Protein AF-A0A7C3J5U9-F1 (afdb_monomer_lite)

Structure (mmCIF, N/CA/C/O backbone):
data_AF-A0A7C3J5U9-F1
#
_entry.id   AF-A0A7C3J5U9-F1
#
loop_
_atom_site.group_PDB
_atom_site.id
_atom_site.type_symbol
_atom_site.label_atom_id
_atom_site.label_alt_id
_atom_site.label_comp_id
_atom_site.label_asym_id
_atom_site.label_entity_id
_atom_site.label_seq_id
_atom_site.pdbx_PDB_ins_code
_atom_site.Cartn_x
_atom_site.Cartn_y
_atom_site.Cartn_z
_atom_site.occupancy
_atom_site.B_iso_or_equiv
_atom_site.auth_seq_id
_atom_site.auth_comp_id
_atom_site.auth_asym_id
_atom_site.auth_atom_id
_atom_site.pdbx_PDB_model_num
ATOM 1 N N . MET A 1 1 ? 39.723 -4.555 -56.588 1.00 48.34 1 MET A N 1
ATOM 2 C CA . MET A 1 1 ? 38.738 -5.382 -55.842 1.00 48.34 1 MET A CA 1
ATOM 3 C C . MET A 1 1 ? 38.500 -4.896 -54.391 1.00 48.34 1 MET A C 1
ATOM 5 O O . MET A 1 1 ? 38.161 -5.701 -53.535 1.00 48.34 1 MET A O 1
ATOM 9 N N . LEU A 1 2 ? 38.618 -3.589 -54.085 1.00 52.91 2 LEU A N 1
ATOM 10 C CA . LEU A 1 2 ? 38.598 -3.082 -52.692 1.00 52.91 2 LEU A CA 1
ATOM 11 C C . LEU A 1 2 ? 37.276 -2.413 -52.248 1.00 52.91 2 LEU A C 1
ATOM 13 O O . LEU A 1 2 ? 37.043 -2.251 -51.057 1.00 52.91 2 LEU A O 1
ATOM 17 N N . ARG A 1 3 ? 36.347 -2.122 -53.170 1.00 54.50 3 ARG A N 1
ATOM 18 C CA . ARG A 1 3 ? 35.13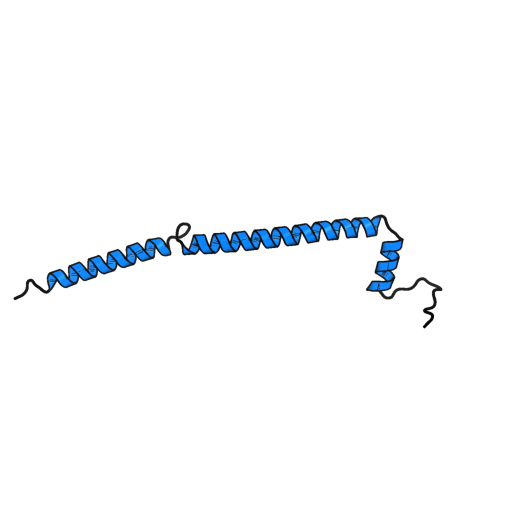2 -1.328 -52.881 1.00 54.50 3 ARG A CA 1
ATOM 19 C C . ARG A 1 3 ? 34.038 -2.056 -52.077 1.00 54.50 3 ARG A C 1
ATOM 21 O O . ARG A 1 3 ? 33.145 -1.425 -51.533 1.00 54.50 3 ARG A O 1
ATOM 28 N N . ARG A 1 4 ? 34.078 -3.394 -51.978 1.00 54.91 4 ARG A N 1
ATOM 29 C CA . ARG A 1 4 ? 33.043 -4.193 -51.278 1.00 54.91 4 ARG A CA 1
ATOM 30 C C . ARG A 1 4 ? 33.205 -4.245 -49.751 1.00 54.91 4 ARG A C 1
ATOM 32 O O . ARG A 1 4 ? 32.262 -4.647 -49.073 1.00 54.91 4 ARG A O 1
ATOM 39 N N . ARG A 1 5 ? 34.380 -3.899 -49.203 1.00 53.75 5 ARG A N 1
ATOM 40 C CA . ARG A 1 5 ? 34.648 -3.981 -47.751 1.00 53.75 5 ARG A CA 1
ATOM 41 C C . ARG A 1 5 ? 34.051 -2.805 -46.970 1.00 53.75 5 ARG A C 1
ATOM 43 O O . ARG A 1 5 ? 33.574 -3.023 -45.862 1.00 53.75 5 ARG A O 1
ATOM 50 N N . GLU A 1 6 ? 34.006 -1.610 -47.557 1.00 57.59 6 GLU A N 1
ATOM 51 C CA . GLU A 1 6 ? 33.546 -0.383 -46.882 1.00 57.59 6 GLU A CA 1
ATOM 52 C C . GLU A 1 6 ? 32.047 -0.415 -46.534 1.00 57.59 6 GLU A C 1
ATOM 54 O O . GLU A 1 6 ? 31.665 -0.106 -45.405 1.00 57.59 6 GLU A O 1
ATOM 59 N N . ASN A 1 7 ? 31.200 -0.924 -47.436 1.00 62.09 7 ASN A N 1
ATOM 60 C CA . ASN A 1 7 ? 29.747 -0.996 -47.219 1.00 62.09 7 ASN A CA 1
ATOM 61 C C . ASN A 1 7 ? 29.344 -1.892 -46.038 1.00 62.09 7 ASN A C 1
ATOM 63 O O . ASN A 1 7 ? 28.337 -1.638 -45.378 1.00 62.09 7 ASN A O 1
ATOM 67 N N . LYS A 1 8 ? 30.127 -2.939 -45.739 1.00 68.94 8 LYS A N 1
ATOM 68 C CA . LYS A 1 8 ? 29.833 -3.837 -44.611 1.00 68.94 8 LYS A CA 1
ATOM 69 C C . LYS A 1 8 ? 30.050 -3.149 -43.265 1.00 68.94 8 LYS A C 1
ATOM 71 O O . LYS A 1 8 ? 29.322 -3.443 -42.322 1.00 68.94 8 LYS A O 1
ATOM 76 N N . ASN A 1 9 ? 31.017 -2.238 -43.173 1.00 78.44 9 ASN A N 1
ATOM 77 C CA . ASN A 1 9 ? 31.268 -1.484 -41.947 1.00 78.44 9 ASN A CA 1
ATOM 78 C C . ASN A 1 9 ? 30.199 -0.410 -41.744 1.00 78.44 9 ASN A C 1
ATOM 80 O O . ASN A 1 9 ? 29.698 -0.270 -40.634 1.00 78.44 9 ASN A O 1
ATOM 84 N N . PHE A 1 10 ? 29.769 0.259 -42.817 1.00 85.06 10 PHE A N 1
ATOM 85 C CA . PHE A 1 10 ? 28.666 1.218 -42.752 1.00 85.06 10 PHE A CA 1
ATOM 86 C C . PHE A 1 10 ? 27.357 0.560 -42.299 1.00 85.06 10 PHE A C 1
ATOM 88 O O . PHE A 1 10 ? 26.703 1.051 -41.384 1.00 85.06 10 PHE A O 1
ATOM 95 N N . PHE A 1 11 ? 27.016 -0.605 -42.861 1.00 88.50 11 PHE A N 1
ATOM 96 C CA . PHE A 1 11 ? 25.816 -1.340 -42.454 1.00 88.50 11 PHE A CA 1
ATOM 97 C C . PHE A 1 11 ? 25.890 -1.820 -40.999 1.00 88.50 11 PHE A C 1
ATOM 99 O O . PHE A 1 11 ? 24.901 -1.745 -40.277 1.00 88.50 11 PHE A O 1
ATOM 106 N N . LYS A 1 12 ? 27.067 -2.261 -40.534 1.00 89.38 12 LYS A N 1
ATOM 107 C CA . LYS A 1 12 ? 27.280 -2.624 -39.124 1.00 89.38 12 LYS A CA 1
ATOM 108 C C . LYS A 1 12 ? 27.118 -1.431 -38.184 1.00 89.38 12 LYS A C 1
ATOM 110 O O . LYS A 1 12 ? 26.493 -1.582 -37.142 1.00 89.38 12 LYS A O 1
ATOM 115 N N . ILE A 1 13 ? 27.655 -0.266 -38.547 1.00 91.00 13 ILE A N 1
ATOM 116 C CA . ILE A 1 13 ? 27.526 0.962 -37.751 1.00 91.00 13 ILE A CA 1
ATOM 117 C C . ILE A 1 13 ? 26.063 1.409 -37.713 1.00 91.00 13 ILE A C 1
ATOM 119 O O . ILE A 1 13 ? 25.534 1.676 -36.639 1.00 91.00 13 ILE A O 1
ATOM 123 N N . PHE A 1 14 ? 25.384 1.409 -38.861 1.00 92.81 14 PHE A N 1
ATOM 124 C CA . PHE A 1 14 ? 23.962 1.731 -38.941 1.00 92.81 14 PHE A CA 1
ATOM 125 C C . PHE A 1 14 ? 23.115 0.778 -38.088 1.00 92.81 14 PHE A C 1
ATOM 127 O O . PHE A 1 14 ? 22.280 1.220 -37.304 1.00 92.81 14 PHE A O 1
A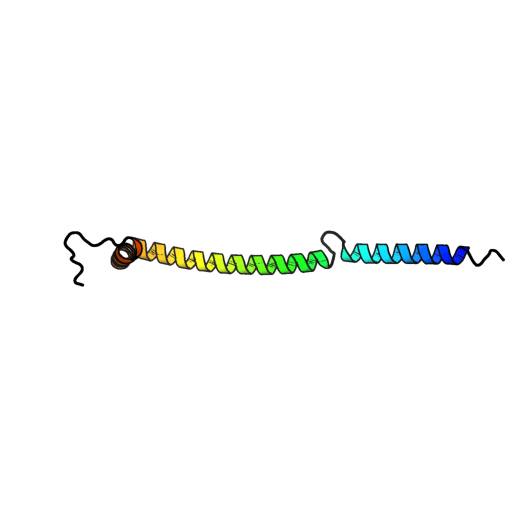TOM 134 N N . PHE A 1 15 ? 23.383 -0.527 -38.173 1.00 93.81 15 PHE A N 1
ATOM 135 C CA . PHE A 1 15 ? 22.710 -1.530 -37.354 1.00 93.81 15 PHE A CA 1
ATOM 136 C C . PHE A 1 15 ? 22.984 -1.333 -35.856 1.00 93.81 15 PHE A C 1
ATOM 138 O O . PHE A 1 15 ? 22.065 -1.418 -35.048 1.00 93.81 15 PHE A O 1
ATOM 145 N N . MET A 1 16 ? 24.221 -1.007 -35.474 1.00 93.56 16 MET A N 1
ATOM 146 C CA . MET A 1 16 ? 24.576 -0.721 -34.082 1.00 93.56 16 MET A CA 1
ATOM 147 C C . MET A 1 16 ? 23.822 0.506 -33.547 1.00 93.56 16 MET A C 1
ATOM 149 O O . MET A 1 16 ? 23.251 0.439 -32.461 1.00 93.56 16 MET A O 1
ATOM 153 N N . ILE A 1 17 ? 23.754 1.597 -34.316 1.00 93.00 17 ILE A N 1
ATOM 154 C CA . ILE A 1 17 ? 23.001 2.807 -33.943 1.00 93.00 17 ILE A CA 1
ATOM 155 C C . ILE A 1 17 ? 21.506 2.498 -33.820 1.00 93.00 17 ILE A C 1
ATOM 157 O O . ILE A 1 17 ? 20.864 2.935 -32.867 1.00 93.00 17 ILE A O 1
ATOM 161 N N . PHE A 1 18 ? 20.959 1.704 -34.741 1.00 93.62 18 PHE A N 1
ATOM 162 C CA . PHE A 1 18 ? 19.561 1.283 -34.700 1.00 93.62 18 PHE A CA 1
ATOM 163 C C . PHE A 1 18 ? 19.236 0.484 -33.429 1.00 93.62 18 PHE A C 1
ATOM 165 O O . PHE A 1 18 ? 18.251 0.771 -32.748 1.00 93.62 18 PHE A O 1
ATOM 172 N N . VAL A 1 19 ? 20.098 -0.466 -33.054 1.00 92.69 19 VAL A N 1
ATOM 173 C CA . VAL A 1 19 ? 19.939 -1.254 -31.821 1.00 92.69 19 VAL A CA 1
ATOM 174 C C . VAL A 1 19 ? 20.051 -0.372 -30.575 1.00 92.69 19 VAL A C 1
ATOM 176 O O . VAL A 1 19 ? 19.240 -0.511 -29.661 1.00 92.69 19 VAL A O 1
ATOM 179 N N . ILE A 1 20 ? 21.001 0.567 -30.534 1.00 91.06 20 ILE A N 1
ATOM 180 C CA . ILE A 1 20 ? 21.146 1.509 -29.412 1.00 91.06 20 ILE A CA 1
ATOM 181 C C . ILE A 1 20 ? 19.912 2.411 -29.293 1.00 91.06 20 ILE A C 1
ATOM 183 O O . ILE A 1 20 ? 19.422 2.636 -28.188 1.00 91.06 20 ILE A O 1
ATOM 187 N N . SER A 1 21 ? 19.374 2.888 -30.417 1.00 87.56 21 SER A N 1
ATOM 188 C CA . SER A 1 21 ? 18.153 3.695 -30.435 1.00 87.56 21 SER A CA 1
ATOM 189 C C . SER A 1 21 ? 16.956 2.907 -2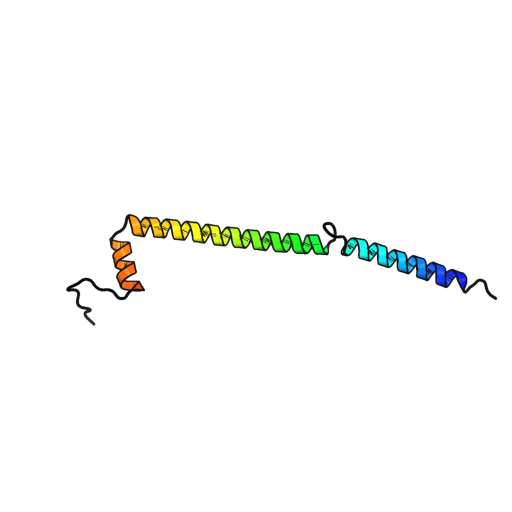9.895 1.00 87.56 21 SER A C 1
ATOM 191 O O . SER A 1 21 ? 16.251 3.401 -29.014 1.00 87.56 21 SER A O 1
ATOM 193 N N . LEU A 1 22 ? 16.784 1.649 -30.310 1.00 86.19 22 LEU A N 1
ATOM 194 C CA . LEU A 1 22 ? 15.751 0.771 -29.754 1.00 86.19 22 LEU A CA 1
ATOM 195 C C . LEU A 1 22 ? 15.930 0.562 -28.248 1.00 86.19 22 LEU A C 1
ATOM 197 O O . LEU A 1 22 ? 14.983 0.758 -27.490 1.00 86.19 22 LEU A O 1
ATOM 201 N N . LEU A 1 23 ? 17.140 0.226 -27.796 1.00 86.00 23 LEU A N 1
ATOM 202 C CA . LEU A 1 23 ? 17.433 0.054 -26.370 1.00 86.00 23 LEU A CA 1
ATOM 203 C C . LEU A 1 23 ? 17.128 1.326 -25.572 1.00 86.00 23 LEU A C 1
ATOM 205 O O . LEU A 1 23 ? 16.560 1.239 -24.484 1.00 86.00 23 LEU A O 1
ATOM 209 N N . SER A 1 24 ? 17.426 2.504 -26.123 1.00 81.88 24 SER A N 1
ATOM 210 C CA . SER A 1 24 ? 17.123 3.770 -25.457 1.00 81.88 24 SER A CA 1
ATOM 211 C C . SER A 1 24 ? 15.623 3.954 -25.202 1.00 81.88 24 SER A C 1
ATOM 213 O O . SER A 1 24 ? 15.264 4.391 -24.115 1.00 81.88 24 SER A O 1
ATOM 215 N N . LEU A 1 25 ? 14.743 3.519 -26.115 1.00 79.19 25 LEU A N 1
ATOM 216 C CA . LEU A 1 25 ? 13.285 3.587 -25.935 1.00 79.19 25 LEU A CA 1
ATOM 217 C C . LEU A 1 25 ? 12.773 2.636 -24.841 1.00 79.19 25 LEU A C 1
ATOM 219 O O . LEU A 1 25 ? 11.857 2.979 -24.093 1.00 79.19 25 LEU A O 1
ATOM 223 N N . PHE A 1 26 ? 13.358 1.443 -24.716 1.00 77.88 26 PHE A N 1
ATOM 224 C CA . PHE A 1 26 ? 12.955 0.478 -23.685 1.00 77.88 26 PHE A CA 1
ATOM 225 C C . PHE A 1 26 ? 13.464 0.855 -22.290 1.00 77.88 26 PHE A C 1
ATOM 227 O O . PHE A 1 26 ? 12.732 0.692 -21.309 1.00 77.88 26 PHE A O 1
ATOM 234 N N . PHE A 1 27 ? 14.692 1.373 -22.205 1.00 78.12 27 PHE A N 1
ATOM 235 C CA . PHE A 1 27 ? 15.394 1.629 -20.945 1.00 78.12 27 PHE A CA 1
ATOM 236 C C . PHE A 1 27 ? 15.418 3.106 -20.528 1.00 78.12 27 PHE A C 1
ATOM 238 O O . PHE A 1 27 ? 16.089 3.444 -19.553 1.00 78.12 27 PHE A O 1
ATOM 245 N N . GLN A 1 28 ? 14.680 3.990 -21.212 1.00 80.50 28 GLN A N 1
ATOM 246 C CA . GLN A 1 28 ? 14.639 5.402 -20.842 1.00 80.50 28 GLN A CA 1
ATOM 247 C C . GLN A 1 28 ? 14.119 5.568 -19.403 1.00 80.50 28 GLN A C 1
ATOM 249 O O . GLN A 1 28 ? 12.987 5.166 -19.100 1.00 80.50 28 GLN A O 1
ATOM 254 N N . PRO A 1 29 ? 14.895 6.190 -18.501 1.00 66.31 29 PRO A N 1
ATOM 255 C CA . PRO A 1 29 ? 14.433 6.435 -17.146 1.00 66.31 29 PRO A CA 1
ATOM 256 C C . PRO A 1 29 ? 13.184 7.325 -17.187 1.00 66.31 29 PRO A C 1
ATOM 258 O O . PRO A 1 29 ? 13.174 8.364 -17.843 1.00 66.31 29 PRO A O 1
ATOM 261 N N . LYS A 1 30 ? 12.127 6.905 -16.478 1.00 69.25 30 LYS A N 1
ATOM 262 C CA . LYS A 1 30 ? 10.815 7.578 -16.342 1.00 69.25 30 LYS A CA 1
ATOM 263 C C . LYS A 1 30 ? 9.873 7.549 -17.555 1.00 69.25 30 LYS A C 1
ATOM 265 O O . LYS A 1 30 ? 8.718 7.931 -17.401 1.00 69.25 30 LYS A O 1
ATOM 270 N N . MET A 1 31 ? 10.318 7.097 -18.726 1.00 72.88 31 MET A N 1
ATOM 271 C CA . MET A 1 31 ? 9.487 7.073 -19.946 1.00 72.88 31 MET A CA 1
ATOM 272 C C . MET A 1 31 ? 9.480 5.720 -20.665 1.00 72.88 31 MET A C 1
ATOM 274 O O . MET A 1 31 ? 8.611 5.477 -21.497 1.00 72.88 31 MET A O 1
ATOM 278 N N . GLY A 1 32 ? 10.408 4.822 -20.328 1.00 79.50 32 GLY A N 1
ATOM 279 C CA . GLY A 1 32 ? 10.485 3.500 -20.930 1.00 79.50 32 GLY A CA 1
ATOM 280 C C . GLY A 1 32 ? 9.307 2.599 -20.556 1.00 79.50 32 GLY A C 1
ATOM 281 O O . GLY A 1 32 ? 8.705 2.709 -19.484 1.00 79.50 32 GLY A O 1
ATOM 282 N N . ILE A 1 33 ? 9.021 1.638 -21.432 1.00 80.75 33 ILE A N 1
ATOM 283 C CA . ILE A 1 33 ? 7.935 0.657 -21.274 1.00 80.75 33 ILE A CA 1
ATOM 284 C C . ILE A 1 33 ? 8.074 -0.130 -19.962 1.00 80.75 33 ILE A C 1
ATOM 286 O O . ILE A 1 33 ? 7.083 -0.374 -19.273 1.00 80.75 33 ILE A O 1
ATOM 290 N N . VAL A 1 34 ? 9.307 -0.471 -19.576 1.00 82.50 34 VAL A N 1
ATOM 291 C CA . VAL A 1 34 ? 9.600 -1.179 -18.319 1.00 82.50 34 VAL A CA 1
ATOM 292 C C . VAL A 1 34 ? 9.178 -0.348 -17.106 1.00 82.50 34 VAL A C 1
ATOM 294 O O . VAL A 1 34 ? 8.570 -0.873 -16.172 1.00 82.50 34 VAL A O 1
ATOM 297 N N . TYR A 1 35 ? 9.447 0.960 -17.131 1.00 86.12 35 TYR A N 1
ATOM 298 C CA . TYR A 1 35 ? 9.042 1.866 -16.060 1.00 86.12 35 TYR A CA 1
ATOM 299 C C . TYR A 1 35 ? 7.518 1.964 -15.963 1.00 86.12 35 TYR A C 1
ATOM 301 O O . TYR A 1 35 ? 6.978 1.878 -14.865 1.00 86.12 35 TYR A O 1
ATOM 309 N N . LEU A 1 36 ? 6.819 2.069 -17.096 1.00 86.50 36 LEU A N 1
ATOM 310 C CA . LEU A 1 36 ? 5.355 2.129 -17.118 1.00 86.50 36 LEU A CA 1
ATOM 311 C C . LEU A 1 36 ? 4.707 0.843 -16.591 1.00 86.50 36 LEU A C 1
ATOM 313 O O . LEU A 1 36 ? 3.737 0.915 -15.838 1.00 86.50 36 LEU A O 1
ATOM 317 N N . MET A 1 37 ? 5.241 -0.330 -16.947 1.00 87.31 37 MET A N 1
ATOM 318 C CA . MET A 1 37 ? 4.751 -1.601 -16.400 1.00 87.31 37 MET A CA 1
ATOM 319 C C . MET A 1 37 ? 4.961 -1.676 -14.889 1.00 87.31 37 MET A C 1
ATOM 321 O O . MET A 1 37 ? 4.032 -2.031 -14.164 1.00 87.31 37 MET A O 1
ATOM 325 N N . LYS A 1 38 ? 6.153 -1.297 -14.411 1.00 90.19 38 LYS A N 1
ATOM 326 C CA . LYS A 1 38 ? 6.444 -1.254 -12.977 1.00 90.19 38 LYS A CA 1
ATOM 327 C C . LYS A 1 38 ? 5.519 -0.275 -12.252 1.00 90.19 38 LYS A C 1
ATOM 329 O O . LYS A 1 38 ? 4.898 -0.659 -11.272 1.00 90.19 38 LYS A O 1
ATOM 334 N N . ALA A 1 39 ? 5.353 0.937 -12.777 1.00 89.75 39 ALA A N 1
ATOM 335 C CA . ALA A 1 39 ? 4.484 1.952 -12.190 1.00 89.75 39 ALA A CA 1
ATOM 336 C C . ALA A 1 39 ? 3.027 1.475 -12.082 1.00 89.75 39 ALA A C 1
ATOM 338 O O . ALA A 1 39 ? 2.407 1.655 -11.039 1.00 89.75 39 ALA A O 1
ATOM 339 N N . LYS A 1 40 ? 2.494 0.799 -13.111 1.00 92.50 40 LYS A N 1
ATOM 340 C CA . LYS A 1 40 ? 1.149 0.199 -13.053 1.00 92.50 40 LYS A CA 1
ATOM 341 C C . LYS A 1 40 ? 1.038 -0.914 -12.011 1.00 92.50 40 LYS A C 1
ATOM 343 O O . LYS A 1 40 ? -0.001 -1.056 -11.367 1.00 92.50 40 LYS A O 1
ATOM 348 N N . PHE A 1 41 ? 2.077 -1.732 -11.870 1.00 94.44 41 PHE A N 1
ATOM 349 C CA . PHE A 1 41 ? 2.102 -2.789 -10.864 1.00 94.44 41 PHE A CA 1
ATOM 350 C C . PHE A 1 41 ? 2.143 -2.205 -9.446 1.00 94.44 41 PHE A C 1
ATOM 352 O O . PHE A 1 41 ? 1.339 -2.594 -8.597 1.00 94.44 41 PHE A O 1
ATOM 359 N N . ASP A 1 42 ? 3.011 -1.219 -9.226 1.00 94.81 42 ASP A N 1
ATOM 360 C CA . ASP A 1 42 ? 3.138 -0.501 -7.960 1.00 94.81 42 ASP A CA 1
ATOM 361 C C . ASP A 1 42 ? 1.825 0.216 -7.602 1.00 94.81 42 ASP A C 1
ATOM 363 O O . ASP A 1 42 ? 1.354 0.107 -6.472 1.00 94.81 42 ASP A O 1
ATOM 367 N N . GLU A 1 43 ? 1.163 0.857 -8.571 1.00 95.88 43 GLU A N 1
ATOM 368 C CA . GLU A 1 43 ? -0.156 1.472 -8.382 1.00 95.88 43 GLU A CA 1
ATOM 369 C C . GLU A 1 43 ? -1.197 0.450 -7.904 1.00 95.88 43 GLU A C 1
ATOM 371 O O . GLU A 1 43 ? -1.914 0.693 -6.930 1.00 95.88 43 GLU A O 1
ATOM 376 N N . LYS A 1 44 ? -1.269 -0.718 -8.552 1.00 95.50 44 LYS A N 1
ATOM 377 C CA . LYS A 1 44 ? -2.218 -1.774 -8.175 1.00 95.50 44 LYS A CA 1
ATOM 378 C C . LYS A 1 44 ? -1.959 -2.289 -6.757 1.00 95.50 44 LYS A C 1
ATOM 380 O O . LYS A 1 44 ? -2.915 -2.501 -6.006 1.00 95.50 44 LYS A O 1
ATOM 385 N N . ASN A 1 45 ? -0.694 -2.468 -6.383 1.00 96.31 45 ASN A N 1
ATOM 386 C CA . ASN A 1 45 ? -0.317 -2.906 -5.040 1.00 96.31 45 ASN A CA 1
ATOM 387 C C . ASN A 1 45 ? -0.678 -1.854 -3.989 1.00 96.31 45 ASN A C 1
ATOM 389 O O . ASN A 1 45 ? -1.325 -2.185 -2.997 1.00 96.31 45 ASN A O 1
ATOM 393 N N . LEU A 1 46 ? -0.372 -0.582 -4.249 1.00 96.44 46 LEU A N 1
ATOM 394 C CA . LEU A 1 46 ? -0.738 0.524 -3.363 1.00 96.44 46 LEU A CA 1
ATOM 395 C C . LEU A 1 46 ? -2.256 0.625 -3.179 1.00 96.44 46 LEU A C 1
ATOM 397 O O . LEU A 1 46 ? -2.740 0.810 -2.063 1.00 96.44 46 LEU A O 1
ATOM 401 N N . GLN A 1 47 ? -3.040 0.452 -4.246 1.00 96.44 47 GLN A N 1
ATOM 402 C CA . GLN A 1 47 ? -4.500 0.433 -4.142 1.00 96.44 47 GLN A CA 1
ATOM 403 C C . GLN A 1 47 ? -5.012 -0.737 -3.293 1.00 96.44 47 GLN A C 1
ATOM 405 O O . GLN A 1 47 ? -5.978 -0.577 -2.540 1.00 96.44 47 GLN A O 1
ATOM 410 N N . TYR A 1 48 ? -4.388 -1.909 -3.407 1.00 96.50 48 TYR A N 1
ATOM 411 C CA . TYR A 1 48 ? -4.723 -3.063 -2.580 1.00 96.50 48 TYR A CA 1
ATOM 412 C C . TYR A 1 48 ? -4.407 -2.806 -1.101 1.00 96.50 48 TYR A C 1
ATOM 414 O O . TYR A 1 48 ? -5.276 -2.996 -0.246 1.00 96.50 48 TYR A O 1
ATOM 422 N N . GLU A 1 49 ? -3.214 -2.297 -0.798 1.00 96.31 49 GLU A N 1
ATOM 423 C CA . GLU A 1 49 ? -2.804 -1.959 0.568 1.00 96.31 49 GLU A CA 1
ATOM 424 C C . GLU A 1 49 ? -3.691 -0.875 1.184 1.00 96.31 49 GLU A C 1
ATOM 426 O O . GLU A 1 49 ? -4.119 -1.003 2.334 1.00 96.31 49 GLU A O 1
ATOM 431 N N . LEU A 1 50 ? -4.064 0.148 0.410 1.00 96.94 50 LEU A N 1
ATOM 432 C CA . LEU A 1 50 ? -5.004 1.179 0.848 1.00 96.94 50 LEU A CA 1
ATOM 433 C C . LEU A 1 50 ? -6.372 0.592 1.201 1.00 96.94 50 LEU A C 1
ATOM 435 O O . LEU A 1 50 ? -6.951 0.961 2.224 1.00 96.94 50 LEU A O 1
ATOM 439 N N . LYS A 1 51 ? -6.905 -0.317 0.376 1.00 96.94 51 LYS A N 1
ATOM 440 C CA . LYS A 1 51 ? -8.183 -0.987 0.665 1.00 96.94 51 LYS A CA 1
ATOM 441 C C . LYS A 1 51 ? -8.087 -1.830 1.932 1.00 96.94 51 LYS A C 1
ATOM 443 O O . LYS A 1 51 ? -8.950 -1.696 2.799 1.00 96.94 51 LYS A O 1
ATOM 448 N N . LYS A 1 52 ? -7.029 -2.634 2.067 1.00 97.00 52 LYS A N 1
ATOM 449 C CA . LYS A 1 52 ? -6.780 -3.456 3.258 1.00 97.00 52 LYS A CA 1
ATOM 450 C C . LYS A 1 52 ? -6.719 -2.592 4.520 1.00 97.00 52 LYS A C 1
ATOM 452 O O . LYS A 1 52 ? -7.481 -2.816 5.456 1.00 97.00 52 LYS A O 1
ATOM 457 N N . THR A 1 53 ? -5.910 -1.538 4.488 1.00 96.19 53 THR A N 1
ATOM 458 C CA . THR A 1 53 ? -5.724 -0.612 5.614 1.00 96.19 53 THR A CA 1
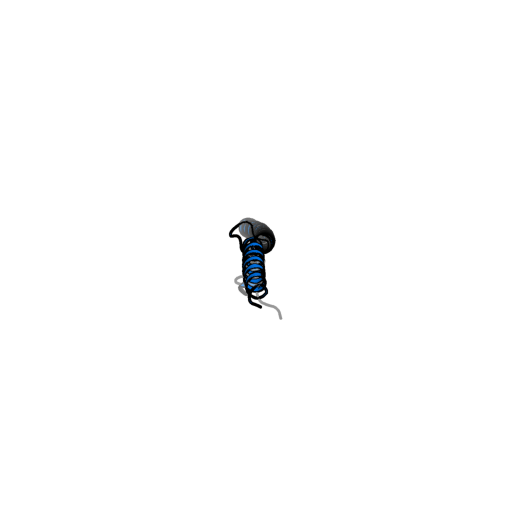ATOM 459 C C . THR A 1 53 ? -7.026 0.096 5.989 1.00 96.19 53 THR A C 1
ATOM 461 O O . THR A 1 53 ? -7.338 0.251 7.168 1.00 96.19 53 THR A O 1
ATOM 464 N N . LYS A 1 54 ? -7.838 0.503 5.003 1.00 96.56 54 LYS A N 1
ATOM 465 C CA . LYS A 1 54 ? -9.157 1.106 5.255 1.00 96.56 54 LYS A CA 1
ATOM 466 C C . LYS A 1 54 ? -10.101 0.141 5.967 1.00 96.56 54 LYS A C 1
ATOM 468 O O . LYS A 1 54 ? -10.760 0.544 6.924 1.00 96.56 54 LYS A O 1
ATOM 473 N N . VAL A 1 55 ? -10.159 -1.114 5.523 1.00 96.94 55 VAL A N 1
ATOM 474 C CA . VAL A 1 55 ? -10.994 -2.143 6.159 1.00 96.94 55 VAL A CA 1
ATOM 475 C C . VAL A 1 55 ? -10.533 -2.396 7.593 1.00 96.94 55 VAL A C 1
ATOM 477 O O . VAL A 1 55 ? -11.356 -2.369 8.508 1.00 96.94 55 VAL A O 1
ATOM 480 N N . GLU A 1 56 ? -9.228 -2.555 7.814 1.00 96.50 56 GLU A N 1
ATOM 481 C CA . GLU A 1 56 ? -8.659 -2.719 9.156 1.00 96.50 56 GLU A CA 1
ATOM 482 C C . GLU A 1 56 ? -8.995 -1.528 10.059 1.00 96.50 56 GLU A C 1
ATOM 484 O O . GLU A 1 56 ? -9.422 -1.716 11.198 1.00 96.50 56 GLU A O 1
ATOM 489 N N . ASN A 1 57 ? -8.904 -0.299 9.544 1.00 97.06 57 ASN A N 1
ATOM 490 C CA . ASN A 1 57 ? -9.252 0.899 10.304 1.00 97.06 57 ASN A CA 1
ATOM 491 C C . ASN A 1 57 ? -10.729 0.908 10.732 1.00 97.06 57 ASN A C 1
ATOM 493 O O . ASN A 1 57 ? -11.033 1.216 11.884 1.00 97.06 57 ASN A O 1
ATOM 497 N N . ILE A 1 58 ? -11.646 0.533 9.832 1.00 96.88 58 ILE A N 1
ATOM 498 C CA . ILE A 1 58 ? -13.083 0.437 10.135 1.00 96.88 58 ILE A CA 1
ATOM 499 C C . ILE A 1 58 ? -13.332 -0.607 11.230 1.00 96.88 58 ILE A C 1
ATOM 501 O O . ILE A 1 58 ? -14.044 -0.329 12.199 1.00 96.88 58 ILE A O 1
ATOM 505 N N . LEU A 1 59 ? -12.722 -1.790 11.110 1.00 95.81 59 LEU A N 1
ATOM 506 C CA . LEU A 1 59 ? -12.859 -2.865 12.094 1.00 95.81 59 LEU A CA 1
ATOM 507 C C . LEU A 1 59 ? -12.304 -2.457 13.461 1.00 95.81 59 LEU A C 1
ATOM 509 O O . LEU A 1 59 ? -12.960 -2.673 14.480 1.00 95.81 59 LEU A O 1
ATOM 513 N N . LEU A 1 60 ? -11.136 -1.814 13.490 1.00 95.25 60 LEU A N 1
ATOM 514 C CA . LEU A 1 60 ? -10.528 -1.311 14.720 1.00 95.25 60 LEU A CA 1
ATOM 515 C C . LEU A 1 60 ? -11.390 -0.233 15.376 1.00 95.25 60 LEU A C 1
ATOM 517 O O . LEU A 1 60 ? -11.622 -0.296 16.580 1.00 95.25 60 LEU A O 1
ATOM 521 N N . ARG A 1 61 ? -11.933 0.714 14.604 1.00 95.06 61 ARG A N 1
ATOM 522 C CA . ARG A 1 61 ? -12.852 1.735 15.131 1.00 95.06 61 ARG A CA 1
ATOM 523 C C . ARG A 1 61 ? -14.108 1.114 15.727 1.00 95.06 61 ARG A C 1
ATOM 525 O O . ARG A 1 61 ? -14.505 1.497 16.826 1.00 95.06 61 ARG A O 1
ATOM 532 N N . ARG A 1 62 ? -14.702 0.129 15.046 1.00 93.50 62 ARG A N 1
ATOM 533 C CA . ARG A 1 62 ? -15.853 -0.617 15.571 1.00 93.50 62 ARG A CA 1
ATOM 534 C C . ARG A 1 62 ? -15.491 -1.346 16.862 1.00 93.50 62 ARG A C 1
ATOM 536 O O . ARG A 1 62 ? -16.242 -1.271 17.828 1.00 93.50 62 ARG A O 1
ATOM 543 N N . ARG A 1 63 ? -14.327 -1.997 16.909 1.00 91.75 63 ARG A N 1
ATOM 544 C CA . ARG A 1 63 ? -13.840 -2.676 18.114 1.00 91.75 63 ARG A CA 1
ATOM 545 C C . ARG A 1 63 ? -13.636 -1.699 19.271 1.00 91.75 63 ARG A C 1
ATOM 547 O O . ARG A 1 63 ? -14.083 -1.991 20.371 1.00 91.75 63 ARG A O 1
ATOM 554 N N . ILE A 1 64 ? -13.024 -0.539 19.026 1.00 93.38 64 ILE A N 1
ATOM 555 C CA . ILE A 1 64 ? -12.860 0.521 20.033 1.00 93.38 64 ILE A CA 1
ATOM 556 C C . ILE A 1 64 ? -14.224 0.996 20.539 1.00 93.38 64 ILE A C 1
ATOM 558 O O . ILE A 1 64 ? -14.395 1.169 21.741 1.00 93.38 64 ILE A O 1
ATOM 562 N N . TYR A 1 65 ? -15.197 1.194 19.647 1.00 93.56 65 TYR A N 1
ATOM 563 C CA . TYR A 1 65 ? -16.546 1.594 20.039 1.00 93.56 65 TYR A CA 1
ATOM 564 C C . TYR A 1 65 ? -17.207 0.558 20.957 1.00 93.56 65 TYR A C 1
ATOM 566 O O . TYR A 1 65 ? -17.734 0.933 22.002 1.00 93.56 65 TYR A O 1
ATOM 574 N N . LEU A 1 66 ? -17.139 -0.727 20.602 1.00 92.44 66 LEU A N 1
ATOM 575 C CA . LEU A 1 66 ? -17.700 -1.806 21.418 1.00 92.44 66 LEU A CA 1
ATOM 576 C C . LEU A 1 66 ? -16.986 -1.913 22.770 1.00 92.44 66 LEU A C 1
ATOM 578 O O . LEU A 1 66 ? -17.639 -1.961 23.801 1.00 92.44 66 LEU A O 1
ATOM 582 N N . LEU A 1 67 ? -15.654 -1.834 22.793 1.00 88.94 67 LEU A N 1
ATOM 583 C CA . LEU A 1 67 ? -14.885 -1.840 24.043 1.00 88.94 67 LEU A CA 1
ATOM 584 C C . LEU A 1 67 ? -15.174 -0.634 24.947 1.00 88.94 67 LEU A C 1
ATOM 586 O O . LEU A 1 67 ? -14.968 -0.725 26.150 1.00 88.94 67 LEU A O 1
ATOM 590 N N . LYS A 1 68 ? -15.608 0.505 24.396 1.00 89.12 68 LYS A N 1
ATOM 591 C CA . LYS A 1 68 ? -15.945 1.693 25.194 1.00 89.12 68 LYS A CA 1
ATOM 592 C C . LYS A 1 68 ? -17.376 1.679 25.715 1.00 89.12 68 LYS A C 1
ATOM 594 O O . LYS A 1 68 ? -17.614 2.183 26.806 1.00 89.12 68 LYS A O 1
ATOM 599 N N . ASN A 1 69 ? -18.314 1.158 24.929 1.00 91.06 69 ASN A N 1
ATOM 600 C CA . ASN A 1 69 ? -19.743 1.350 25.183 1.00 91.06 69 ASN A CA 1
ATOM 601 C C . ASN A 1 69 ? -20.485 0.060 25.551 1.00 91.06 69 ASN A C 1
ATOM 603 O O . ASN A 1 69 ? -21.585 0.140 26.088 1.00 91.06 69 ASN A O 1
ATOM 607 N N . ASP A 1 70 ? -19.911 -1.116 25.290 1.00 90.12 70 ASP A N 1
ATOM 608 C CA . ASP A 1 70 ? -20.572 -2.404 25.484 1.00 90.12 70 ASP A CA 1
ATOM 609 C C . ASP A 1 70 ? -19.808 -3.266 26.501 1.00 90.12 70 ASP A C 1
ATOM 611 O O . ASP A 1 70 ? -18.803 -3.913 26.199 1.00 90.12 70 ASP A O 1
ATOM 615 N N . LYS A 1 71 ? -20.314 -3.287 27.740 1.00 86.00 71 LYS A N 1
ATOM 616 C CA . LYS A 1 71 ? -19.750 -4.105 28.824 1.00 86.00 71 LYS A CA 1
ATOM 617 C C . LYS A 1 71 ? -19.857 -5.608 28.548 1.00 86.00 71 LYS A C 1
ATOM 619 O O . LYS A 1 71 ? -18.942 -6.340 28.917 1.00 86.00 71 LYS A O 1
ATOM 624 N N . SER A 1 72 ? -20.920 -6.063 27.880 1.00 85.69 72 SER A N 1
ATOM 625 C CA . SER A 1 72 ? -21.099 -7.480 27.538 1.00 85.69 72 SER A CA 1
ATOM 626 C C . SER A 1 72 ? -20.062 -7.922 26.505 1.00 85.69 72 SER A C 1
ATOM 628 O O . SER A 1 72 ? -19.477 -9.000 26.616 1.00 85.69 72 SER A O 1
ATOM 630 N N . TYR A 1 73 ? -19.745 -7.046 25.549 1.00 86.25 73 TYR A N 1
ATOM 631 C CA . TYR A 1 73 ? -18.668 -7.283 24.594 1.00 86.25 73 TYR A CA 1
ATOM 632 C C . TYR A 1 73 ? -17.292 -7.406 25.271 1.00 86.25 73 TYR A C 1
ATOM 634 O O . TYR A 1 73 ? -16.498 -8.267 24.889 1.00 86.25 73 TYR A O 1
ATOM 642 N N . ILE A 1 74 ? -17.006 -6.586 26.289 1.00 85.12 74 ILE A N 1
ATOM 643 C CA . ILE A 1 74 ? -15.766 -6.692 27.079 1.00 85.12 74 ILE A CA 1
ATOM 644 C C . ILE A 1 74 ? -15.709 -8.035 27.812 1.00 85.12 74 ILE A C 1
ATOM 646 O O . ILE A 1 74 ? -14.709 -8.739 27.705 1.00 85.12 74 ILE A O 1
ATOM 650 N N . GLU A 1 75 ? -16.774 -8.409 28.521 1.00 83.25 75 GLU A N 1
ATOM 651 C CA . GLU A 1 75 ? -16.851 -9.670 29.267 1.00 83.25 75 GLU A CA 1
ATOM 652 C C . GLU A 1 75 ? -16.645 -10.881 28.350 1.00 83.25 75 GLU A C 1
ATOM 654 O O . GLU A 1 75 ? -15.857 -11.775 28.661 1.00 83.25 75 GLU A O 1
ATOM 659 N N . LYS A 1 76 ? -17.272 -10.863 27.167 1.00 85.94 76 LYS A N 1
ATOM 660 C CA . LYS A 1 76 ? -17.072 -11.877 26.130 1.00 85.94 76 LYS A CA 1
ATOM 661 C C . LYS A 1 76 ? -15.607 -11.964 25.690 1.00 85.94 76 LYS A C 1
ATOM 663 O O . LYS A 1 76 ? -15.039 -13.051 25.690 1.00 85.94 76 LYS A O 1
ATOM 668 N N . ILE A 1 77 ? -14.975 -10.832 25.365 1.00 85.44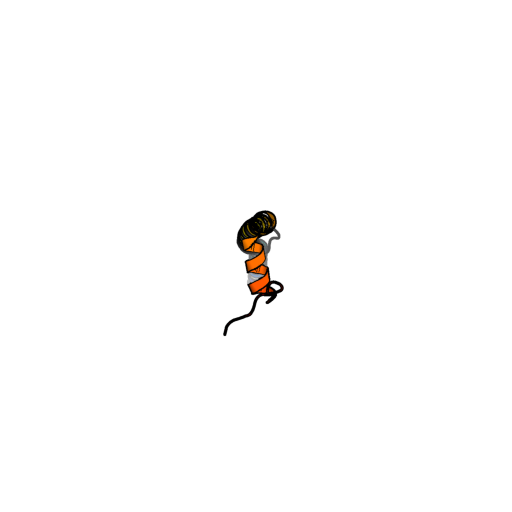 77 ILE A N 1
ATOM 669 C CA . ILE A 1 77 ? -13.556 -10.778 24.966 1.00 85.44 77 ILE A CA 1
ATOM 670 C C . ILE A 1 77 ? -12.646 -11.319 26.074 1.00 85.44 77 ILE A C 1
ATOM 672 O O . ILE A 1 77 ? -11.692 -12.032 25.769 1.00 85.44 77 ILE A O 1
ATOM 676 N N . VAL A 1 78 ? -12.917 -10.976 27.334 1.00 84.81 78 VAL A N 1
ATOM 677 C CA . VAL A 1 78 ? -12.137 -11.407 28.502 1.00 84.81 78 VAL A CA 1
ATOM 678 C C . VAL A 1 78 ? -12.270 -12.918 28.718 1.00 84.81 78 VAL A C 1
ATOM 680 O O . VAL A 1 78 ? -11.258 -13.598 28.890 1.00 84.81 78 VAL A O 1
ATOM 683 N N . ARG A 1 79 ? -13.484 -13.465 28.613 1.00 81.50 79 ARG A N 1
ATOM 684 C CA . ARG A 1 79 ? -13.720 -14.913 28.693 1.00 81.50 79 ARG A CA 1
ATOM 685 C C . ARG A 1 79 ? -13.055 -15.676 27.549 1.00 81.50 79 ARG A C 1
ATOM 687 O O . ARG A 1 79 ? -12.390 -16.670 27.802 1.00 81.50 79 ARG A O 1
ATOM 694 N N . GLU A 1 80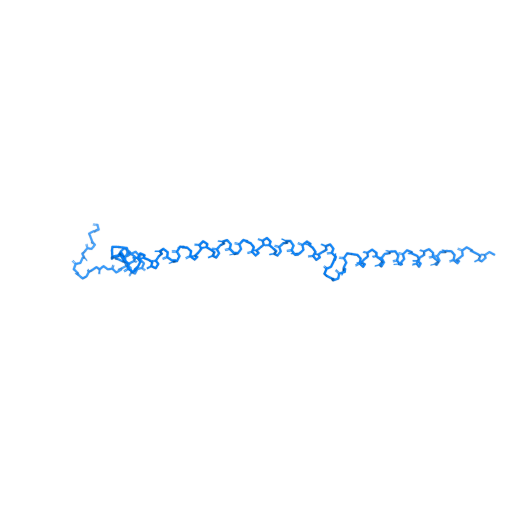 ? -13.190 -15.197 26.312 1.00 82.12 80 GLU A N 1
ATOM 695 C CA . GLU A 1 80 ? -12.686 -15.892 25.116 1.00 82.12 80 GLU A CA 1
ATOM 696 C C . GLU A 1 80 ? -11.166 -15.772 24.929 1.00 82.12 80 GLU A C 1
ATOM 698 O O . GLU A 1 80 ? -10.525 -16.738 24.528 1.00 82.12 80 GLU A O 1
ATOM 703 N N . ASN A 1 81 ? -10.573 -14.599 25.185 1.00 80.62 81 ASN A N 1
ATOM 704 C CA . ASN A 1 81 ? -9.152 -14.357 24.890 1.00 80.62 81 ASN A CA 1
ATOM 705 C C . ASN A 1 81 ? -8.239 -14.520 26.106 1.00 80.62 81 ASN A C 1
ATOM 707 O O . ASN A 1 81 ? -7.050 -14.771 25.931 1.00 80.62 81 ASN A O 1
ATOM 711 N N . LEU A 1 82 ? -8.761 -14.330 27.322 1.00 77.56 82 LEU A N 1
ATOM 712 C CA . LEU A 1 82 ? -7.963 -14.385 28.550 1.00 77.56 82 LEU A CA 1
ATOM 713 C C . LEU A 1 82 ? -8.316 -15.594 29.425 1.00 77.56 82 LEU A C 1
ATOM 715 O O . LEU A 1 82 ? -7.686 -15.766 30.465 1.00 77.56 82 LEU A O 1
ATOM 719 N N . ASN A 1 83 ? -9.300 -16.421 29.032 1.00 72.25 83 ASN A N 1
ATOM 720 C CA . ASN A 1 83 ? -9.859 -17.513 29.848 1.00 72.25 83 ASN A CA 1
ATOM 721 C C . ASN A 1 83 ? -10.206 -17.067 31.281 1.00 72.25 83 ASN A C 1
ATOM 723 O O . ASN A 1 83 ? -10.161 -17.851 32.229 1.00 72.25 83 ASN A O 1
ATOM 727 N N . MET A 1 84 ? -10.523 -15.782 31.443 1.00 71.88 84 MET A N 1
ATOM 728 C CA . MET A 1 84 ? -10.850 -15.187 32.727 1.00 71.88 84 MET A CA 1
ATOM 729 C C . MET A 1 84 ? -12.344 -15.349 32.985 1.00 71.88 84 MET A C 1
ATOM 731 O O . MET A 1 84 ? -13.173 -15.051 32.127 1.00 71.88 84 MET A O 1
ATOM 735 N N . ILE A 1 85 ? -12.672 -15.816 34.183 1.00 69.06 85 ILE A N 1
ATOM 736 C CA . ILE A 1 85 ? -14.034 -16.071 34.655 1.00 69.06 85 ILE A CA 1
ATOM 737 C C . ILE A 1 85 ? -14.274 -15.154 35.858 1.00 69.06 85 ILE A C 1
ATOM 739 O O . ILE A 1 85 ? -13.327 -14.843 36.586 1.00 69.06 85 ILE A O 1
ATOM 743 N N . GLY A 1 86 ? -15.503 -14.676 36.056 1.00 68.38 86 GLY A N 1
ATOM 744 C CA . GLY A 1 86 ? -15.819 -13.799 37.182 1.00 68.38 86 GLY A CA 1
ATOM 745 C C . GLY A 1 86 ? -15.569 -14.491 38.526 1.00 68.38 86 GLY A C 1
ATOM 746 O O . GLY A 1 86 ? -15.750 -15.704 38.655 1.00 68.38 86 GLY A O 1
ATOM 747 N N . ASN A 1 87 ? -15.168 -13.730 39.550 1.00 59.38 87 ASN A N 1
ATOM 748 C CA . ASN A 1 87 ? -15.000 -14.269 40.903 1.00 59.38 87 ASN A CA 1
ATOM 749 C C . ASN A 1 87 ? -16.325 -14.888 41.388 1.00 59.38 87 ASN A C 1
ATOM 751 O O . ASN A 1 87 ? -17.291 -14.168 41.623 1.00 59.38 87 ASN A O 1
ATOM 755 N N . GLY A 1 88 ? -16.354 -16.218 41.541 1.00 67.31 88 GLY A N 1
ATOM 756 C CA . GLY A 1 88 ? -17.532 -16.988 41.966 1.00 67.31 88 GLY A CA 1
ATOM 757 C C . GLY A 1 88 ? -18.201 -17.832 40.871 1.00 67.31 88 GLY A C 1
ATOM 758 O O . GLY A 1 88 ? -19.103 -18.609 41.179 1.00 67.31 88 GLY A O 1
ATOM 759 N N . GLU A 1 89 ? -17.759 -17.743 39.615 1.00 66.19 89 GLU A N 1
ATOM 760 C CA . GLU A 1 89 ? -18.313 -18.529 38.506 1.00 66.19 89 GLU A CA 1
ATOM 761 C C . GLU A 1 89 ? -17.629 -19.909 38.397 1.00 66.19 89 GLU A C 1
ATOM 763 O O . GLU A 1 89 ? -16.406 -20.010 38.299 1.00 66.19 89 GLU A O 1
ATOM 768 N N . LYS A 1 90 ? -18.413 -20.998 38.413 1.00 62.88 90 LYS A N 1
ATOM 769 C CA . LYS A 1 90 ? -17.928 -22.376 38.200 1.00 62.88 90 LYS A CA 1
ATOM 770 C C . LYS A 1 90 ? -18.202 -22.821 36.765 1.00 62.88 90 LYS A C 1
ATOM 772 O O . LYS A 1 90 ? -19.345 -22.774 36.320 1.00 62.88 90 LYS A O 1
ATOM 777 N N . ILE A 1 91 ? -17.178 -23.336 36.080 1.00 61.84 91 ILE A N 1
ATOM 778 C CA . ILE A 1 91 ? -17.365 -24.083 34.830 1.00 61.84 91 ILE A CA 1
ATOM 779 C C . ILE A 1 91 ? -18.050 -25.406 35.188 1.00 61.84 91 ILE A C 1
ATOM 781 O O . ILE A 1 91 ? -17.432 -26.274 35.806 1.00 61.84 91 ILE A O 1
ATOM 785 N N . LEU A 1 92 ? -19.322 -25.554 34.827 1.00 60.41 92 LEU A N 1
ATOM 786 C CA . LEU A 1 92 ? -19.987 -26.855 34.822 1.00 60.41 92 LEU A CA 1
ATOM 787 C C . LEU A 1 92 ? -19.576 -27.564 33.528 1.00 60.41 92 LEU A C 1
ATOM 789 O O . LEU A 1 92 ? -19.799 -27.034 32.440 1.00 60.41 92 LEU A O 1
ATOM 793 N N . LYS A 1 93 ? -18.891 -28.697 33.674 1.00 52.38 93 LYS A N 1
ATOM 794 C CA . LYS A 1 93 ? -18.380 -29.525 32.579 1.00 52.38 93 LYS A CA 1
ATOM 795 C C . LYS A 1 93 ? -19.322 -30.690 32.318 1.00 52.38 93 LYS A C 1
ATOM 797 O O . LYS A 1 93 ? -19.885 -31.193 33.316 1.00 52.38 93 LYS A O 1
#

Secondary structure (DSSP, 8-state):
--TTTHHHHHHHHHHHHHHHHHHHHHH-TTTSHHHHHHHHHHHHHHHHHHHHHHHHHHHHHHHHHHHHH-HHHHHHHHHHHH----TT-----

Organism: NCBI:txid2052148

Sequence (93 aa):
MLRRRENKNFFKIFFMIFVISLLSLFFQPKMGIVYLMKAKFDEKNLQYELKKTKVENILLRRRIYLLKNDKSYIEKIVRENLNMIGNGEKILK

InterPro domains:
  IPR007060 Septum formation initiator FtsL/DivIC [PF04977] (20-91)

pLDDT: mean 83.19, std 13.15, range [48.34, 97.06]

Foldseek 3Di:
DPVPPVVVVVVVVVVVVVVVVVVCQQPPPPRHPVNVVVVVVVVVVVVVVVVVVVVVVVVVVVVVVCVVPPPVSVVVCCCPVVVDDPVPDDPDD

Radius of gyration: 34.0 Å; chains: 1; bounding box: 60×37×98 Å